Protein AF-A0A563VRW9-F1 (afdb_monomer_lite)

Radius of gyration: 14.47 Å; chains: 1; bounding box: 33×20×43 Å

Secondary struct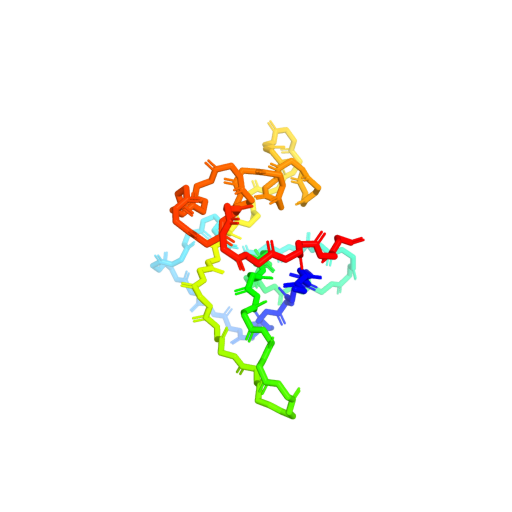ure (DSSP, 8-state):
-EEEEEEE--S--GGGGGGEEEETTEEEEEEEEEEEEETTEEEEEEEEE---TTS--HHHHHHHHHHTS-HHHHHHS----

Organism: NCBI:txid945734

Sequence (81 aa):
MLDLTTLEKVGNFPHLNDLVRVYNHKKGLHIVVMYLVIGNWRFPWSFRVYRGKGTASPSQLAQKLINNLPSILTQSFQIYI

pLDDT: mean 89.84, std 6.54, range [63.28, 97.06]

Structure (mmCIF, N/CA/C/O backbone):
data_AF-A0A563VRW9-F1
#
_entry.id   AF-A0A563VRW9-F1
#
loop_
_atom_site.group_PDB
_atom_site.id
_atom_site.type_symbol
_atom_site.label_atom_id
_atom_site.label_alt_id
_atom_site.label_comp_id
_atom_site.label_asym_id
_atom_site.label_entity_id
_atom_site.label_seq_id
_atom_site.pdbx_PDB_ins_code
_atom_site.Cartn_x
_atom_site.Cartn_y
_atom_site.Cartn_z
_atom_site.occupancy
_atom_site.B_iso_or_equiv
_atom_site.auth_seq_id
_atom_site.auth_comp_id
_atom_site.auth_asym_id
_atom_site.auth_atom_id
_atom_site.pdbx_PDB_model_num
ATOM 1 N N . MET A 1 1 ? -7.394 -4.476 8.885 1.00 87.31 1 MET A N 1
ATOM 2 C CA . MET A 1 1 ? -6.647 -5.398 7.996 1.00 87.31 1 MET A CA 1
ATOM 3 C C . MET A 1 1 ? -5.859 -4.578 6.989 1.00 87.31 1 MET A C 1
ATOM 5 O O . MET A 1 1 ? -6.403 -3.617 6.451 1.00 87.31 1 MET A O 1
ATOM 9 N N . LEU A 1 2 ? -4.603 -4.943 6.745 1.00 92.75 2 LEU A N 1
ATOM 10 C CA . LEU A 1 2 ? -3.739 -4.322 5.742 1.00 92.75 2 LEU A CA 1
ATOM 11 C C . LEU A 1 2 ? -3.284 -5.389 4.753 1.00 92.75 2 LEU A C 1
ATOM 13 O O . LEU A 1 2 ? -2.943 -6.491 5.172 1.00 92.75 2 LEU A O 1
ATOM 17 N N . ASP A 1 3 ? -3.276 -5.057 3.468 1.00 93.69 3 ASP A N 1
ATOM 18 C CA . ASP A 1 3 ? -2.812 -5.969 2.423 1.00 93.69 3 ASP A CA 1
ATOM 19 C C . ASP A 1 3 ? -1.975 -5.236 1.370 1.00 93.69 3 ASP A C 1
ATOM 21 O O . ASP A 1 3 ? -2.204 -4.053 1.096 1.00 93.69 3 ASP A O 1
ATOM 25 N N . LEU A 1 4 ? -1.003 -5.940 0.784 1.00 94.81 4 LEU A N 1
ATOM 26 C CA . LEU A 1 4 ? -0.260 -5.481 -0.385 1.00 94.81 4 LEU A CA 1
ATOM 27 C C . LEU A 1 4 ? -0.843 -6.147 -1.629 1.00 94.81 4 LEU A C 1
ATOM 29 O O . LEU A 1 4 ? -0.520 -7.286 -1.965 1.00 94.81 4 LEU A O 1
ATOM 33 N N . THR A 1 5 ? -1.641 -5.391 -2.366 1.00 93.75 5 THR A N 1
ATOM 34 C CA . THR A 1 5 ? -2.302 -5.870 -3.574 1.00 93.75 5 THR A CA 1
ATOM 35 C C . THR A 1 5 ? -1.589 -5.337 -4.814 1.00 93.75 5 THR A C 1
ATOM 37 O O . THR A 1 5 ? -1.156 -4.184 -4.869 1.00 93.75 5 THR A O 1
ATOM 40 N N . THR A 1 6 ? -1.478 -6.169 -5.848 1.00 95.06 6 THR A N 1
ATOM 41 C CA . THR A 1 6 ? -0.996 -5.740 -7.166 1.00 95.06 6 THR A CA 1
ATOM 42 C C . THR A 1 6 ? -2.169 -5.654 -8.124 1.00 95.06 6 THR A C 1
ATOM 44 O O . THR A 1 6 ? -2.784 -6.669 -8.438 1.00 95.06 6 THR A O 1
ATOM 47 N N . LEU A 1 7 ? -2.454 -4.454 -8.623 1.00 93.94 7 LEU A N 1
ATOM 48 C CA . LEU A 1 7 ? -3.343 -4.279 -9.763 1.00 93.94 7 LEU A CA 1
ATOM 49 C C . LEU A 1 7 ? -2.514 -4.516 -11.019 1.00 93.94 7 LEU A C 1
ATOM 51 O O . LEU A 1 7 ? -1.771 -3.632 -11.455 1.00 93.94 7 LEU A O 1
ATOM 55 N N . GLU A 1 8 ? -2.589 -5.733 -11.549 1.00 92.75 8 GLU A N 1
ATOM 56 C CA . GLU A 1 8 ? -1.844 -6.118 -12.742 1.00 92.75 8 GLU A CA 1
ATOM 57 C C . GLU A 1 8 ? -2.234 -5.244 -13.933 1.00 92.75 8 GLU A C 1
ATOM 59 O O . GLU A 1 8 ? -3.393 -4.856 -14.119 1.00 92.75 8 GLU A O 1
ATOM 64 N N . LYS A 1 9 ? -1.226 -4.884 -14.724 1.00 90.25 9 LYS A N 1
ATOM 65 C CA . LYS A 1 9 ? -1.392 -4.003 -15.875 1.00 90.25 9 LYS A CA 1
ATOM 66 C C . LYS A 1 9 ? -0.683 -4.601 -17.079 1.00 90.25 9 LYS A C 1
ATOM 68 O O . LYS A 1 9 ? 0.534 -4.782 -17.070 1.00 90.25 9 LYS A O 1
ATOM 73 N N . VAL A 1 10 ? -1.462 -4.850 -18.129 1.00 86.50 10 VAL A N 1
ATOM 74 C CA . VAL A 1 10 ? -0.995 -5.313 -19.439 1.00 86.50 10 VAL A CA 1
ATOM 75 C C . VAL A 1 10 ? -1.216 -4.179 -20.439 1.00 86.50 10 VAL A C 1
ATOM 77 O O . VAL A 1 10 ? -2.314 -3.636 -20.512 1.00 86.50 10 VAL A O 1
ATOM 80 N N . GLY A 1 11 ? -0.165 -3.778 -21.156 1.00 84.19 11 GLY A N 1
ATOM 81 C CA . GLY A 1 11 ? -0.188 -2.642 -22.087 1.00 84.19 11 GLY A CA 1
ATOM 82 C C . GLY A 1 11 ? 0.651 -1.440 -21.640 1.00 84.19 11 GLY A C 1
ATOM 83 O O . GLY A 1 11 ? 1.484 -1.544 -20.732 1.00 84.19 11 GLY A O 1
ATOM 84 N N . ASN A 1 12 ? 0.450 -0.307 -22.320 1.00 82.88 12 ASN A N 1
ATOM 85 C CA . ASN A 1 12 ? 1.153 0.951 -22.067 1.00 82.88 12 ASN A CA 1
ATOM 86 C C . ASN A 1 12 ? 0.250 1.923 -21.291 1.00 82.88 12 ASN A C 1
ATOM 88 O O . ASN A 1 12 ? -0.857 2.224 -21.730 1.00 82.88 12 ASN A O 1
ATOM 92 N N . PHE A 1 13 ? 0.730 2.416 -20.149 1.00 87.19 13 PHE A N 1
ATOM 93 C CA . PHE A 1 13 ? -0.007 3.331 -19.273 1.00 87.19 13 PHE A CA 1
ATOM 94 C C . PHE A 1 13 ? 0.787 4.630 -19.081 1.00 87.19 13 PHE A C 1
ATOM 96 O O . PHE A 1 13 ? 1.331 4.850 -17.998 1.00 87.19 13 PHE A O 1
ATOM 103 N N . PRO A 1 14 ? 0.858 5.501 -20.105 1.00 82.88 14 PRO A N 1
ATOM 104 C CA . PRO A 1 14 ? 1.710 6.690 -20.073 1.00 82.88 14 PRO A CA 1
ATOM 105 C C . PRO A 1 14 ? 1.340 7.636 -18.925 1.00 82.88 14 PRO A C 1
ATOM 107 O O . PRO A 1 14 ? 2.213 8.135 -18.234 1.00 82.88 14 PRO A O 1
ATOM 110 N N . HIS A 1 15 ? 0.052 7.800 -18.615 1.00 87.81 15 HIS A N 1
ATOM 111 C CA . HIS A 1 15 ? -0.389 8.656 -17.503 1.00 87.81 15 HIS A CA 1
ATOM 112 C C . HIS A 1 15 ? -0.091 8.093 -16.109 1.00 87.81 15 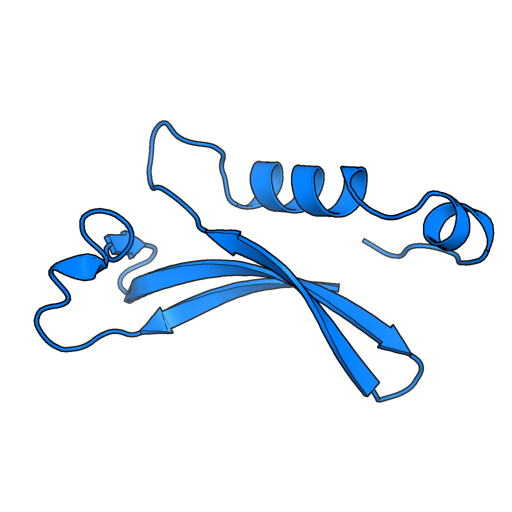HIS A C 1
ATOM 114 O O . HIS A 1 15 ? -0.203 8.813 -15.120 1.00 87.81 15 HIS A O 1
ATOM 120 N N . LEU A 1 16 ? 0.272 6.812 -16.012 1.00 84.94 16 LEU A N 1
ATOM 121 C CA . LEU A 1 16 ? 0.712 6.215 -14.757 1.00 84.94 16 LEU A CA 1
ATOM 122 C C . LEU A 1 16 ? 2.231 6.297 -14.586 1.00 84.94 16 LEU A C 1
ATOM 124 O O . LEU A 1 16 ? 2.687 5.944 -13.502 1.00 84.94 16 LEU A O 1
ATOM 128 N N . ASN A 1 17 ? 2.976 6.801 -15.585 1.00 73.50 17 ASN A N 1
ATOM 129 C CA . ASN A 1 17 ? 4.427 7.028 -15.569 1.00 73.50 17 ASN A CA 1
ATOM 130 C C . ASN A 1 17 ? 5.166 5.923 -14.787 1.00 73.50 17 ASN A C 1
ATOM 132 O O . ASN A 1 17 ? 5.113 4.745 -15.143 1.00 73.50 17 ASN A O 1
ATOM 136 N N . ASP A 1 18 ? 5.765 6.306 -13.657 1.00 81.38 18 ASP A N 1
ATOM 137 C CA . ASP A 1 18 ? 6.582 5.457 -12.799 1.00 81.38 18 ASP A CA 1
ATOM 138 C C . ASP A 1 18 ? 5.763 4.571 -11.859 1.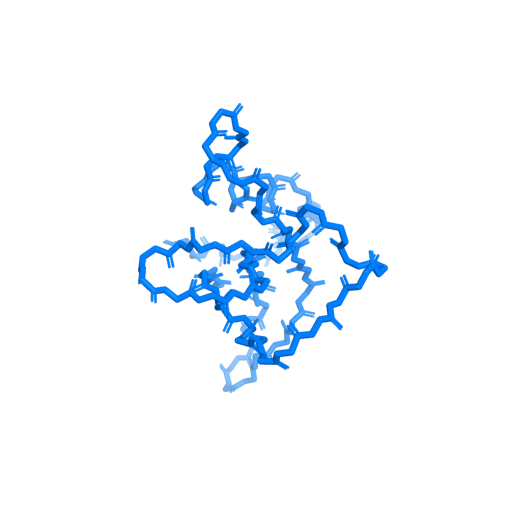00 81.38 18 ASP A C 1
ATOM 140 O O . ASP A 1 18 ? 6.321 3.762 -11.131 1.00 81.38 18 ASP A O 1
ATOM 144 N N . LEU A 1 19 ? 4.447 4.731 -11.758 1.00 89.44 19 LEU A N 1
ATOM 145 C CA . LEU A 1 19 ? 3.638 3.991 -10.790 1.00 89.44 19 LEU A CA 1
ATOM 146 C C . LEU A 1 19 ? 3.443 2.526 -11.197 1.00 89.44 19 LEU A C 1
ATOM 148 O O . LEU A 1 19 ? 3.359 1.672 -10.314 1.00 89.44 19 LEU A O 1
ATOM 152 N N . VAL A 1 20 ? 3.421 2.224 -12.500 1.00 91.44 20 VAL A N 1
ATOM 153 C CA . VAL A 1 20 ? 3.408 0.841 -12.997 1.00 91.44 20 VAL A CA 1
ATOM 154 C C . VAL A 1 20 ? 4.832 0.308 -13.014 1.00 91.44 20 VAL A C 1
ATOM 156 O O . VAL A 1 20 ? 5.706 0.844 -13.688 1.00 91.44 20 VAL A O 1
ATOM 159 N N . ARG A 1 21 ? 5.072 -0.771 -12.276 1.00 89.94 21 ARG A N 1
ATOM 160 C CA . ARG A 1 21 ? 6.417 -1.311 -12.075 1.00 89.94 21 ARG A CA 1
ATOM 161 C C . ARG A 1 21 ? 6.362 -2.815 -11.842 1.00 89.94 21 ARG A C 1
ATOM 163 O O . ARG A 1 21 ? 5.281 -3.388 -11.773 1.00 89.94 21 ARG A O 1
ATOM 170 N N . VAL A 1 22 ? 7.527 -3.456 -11.799 1.00 90.38 22 VAL A N 1
ATOM 171 C CA . VAL A 1 22 ? 7.641 -4.880 -11.470 1.00 90.38 22 VAL A CA 1
ATOM 172 C C . VAL A 1 22 ? 8.035 -5.022 -10.005 1.00 90.38 22 VAL A C 1
ATOM 174 O O . VAL A 1 22 ? 9.063 -4.492 -9.579 1.00 90.38 22 VAL A O 1
ATOM 177 N N . TYR A 1 23 ? 7.234 -5.754 -9.240 1.00 89.56 23 TYR A N 1
ATOM 178 C CA . TYR A 1 23 ? 7.520 -6.129 -7.858 1.00 89.56 23 TYR A CA 1
ATOM 179 C C . TYR A 1 23 ? 7.092 -7.580 -7.640 1.00 89.56 23 TYR A C 1
ATOM 181 O O . TYR A 1 23 ? 6.007 -7.975 -8.062 1.00 89.56 23 TYR A O 1
ATOM 189 N N . ASN A 1 24 ? 7.962 -8.386 -7.024 1.00 87.75 24 ASN A N 1
ATOM 190 C CA . ASN A 1 24 ? 7.758 -9.827 -6.828 1.00 87.75 24 ASN A CA 1
ATOM 191 C C . ASN A 1 24 ? 7.270 -10.549 -8.102 1.00 87.75 24 ASN A C 1
ATOM 193 O O . ASN A 1 24 ? 6.295 -11.292 -8.068 1.00 87.75 24 ASN A O 1
ATOM 197 N N . HIS A 1 25 ? 7.943 -10.303 -9.232 1.00 90.31 25 HIS A N 1
ATOM 198 C CA . HIS A 1 25 ? 7.636 -10.873 -10.557 1.00 90.31 25 HIS A CA 1
ATOM 199 C C . HIS A 1 25 ? 6.291 -10.456 -11.177 1.00 90.31 25 HIS A C 1
ATOM 201 O O . HIS A 1 25 ? 5.958 -10.921 -12.264 1.00 90.31 25 HIS A O 1
ATOM 207 N N . LYS A 1 26 ? 5.538 -9.543 -10.552 1.00 91.94 26 LYS A N 1
ATOM 208 C CA . LYS A 1 26 ? 4.280 -9.021 -11.100 1.00 91.94 26 LYS A CA 1
ATOM 209 C C . LYS A 1 26 ? 4.447 -7.596 -11.600 1.00 91.94 26 LYS A C 1
ATOM 211 O O . LYS A 1 26 ? 4.970 -6.753 -10.876 1.00 91.94 26 LYS A O 1
ATOM 216 N N . LYS A 1 27 ? 3.990 -7.322 -12.827 1.00 91.12 27 LYS A N 1
ATOM 217 C CA . LYS A 1 27 ? 3.958 -5.974 -13.412 1.00 91.12 27 LYS A CA 1
ATOM 218 C C . LYS A 1 27 ? 2.608 -5.319 -13.131 1.00 91.12 27 LYS A C 1
ATOM 220 O O . LYS A 1 27 ? 1.572 -5.796 -13.597 1.00 91.12 27 LYS A O 1
ATOM 225 N N . GLY A 1 28 ? 2.606 -4.208 -12.409 1.00 93.94 28 GLY A N 1
ATOM 226 C CA . GLY A 1 28 ? 1.365 -3.519 -12.095 1.00 93.94 28 GLY A CA 1
ATOM 227 C C . GLY A 1 28 ? 1.529 -2.320 -11.180 1.00 93.94 28 GLY A C 1
ATOM 228 O O . GLY A 1 28 ? 2.634 -1.849 -10.908 1.00 93.94 28 GLY A O 1
ATOM 229 N N . LEU A 1 29 ? 0.386 -1.823 -10.718 1.00 94.75 29 LEU A N 1
ATOM 230 C CA . LEU A 1 29 ? 0.321 -0.854 -9.637 1.00 94.75 29 LEU A CA 1
ATOM 231 C C . LEU A 1 29 ? 0.282 -1.622 -8.317 1.00 94.75 29 LEU A C 1
ATOM 233 O O . LEU A 1 29 ? -0.696 -2.307 -8.022 1.00 94.75 29 LEU A O 1
ATOM 237 N N . HIS A 1 30 ? 1.338 -1.505 -7.525 1.00 95.31 30 HIS A N 1
ATOM 238 C CA . HIS A 1 30 ? 1.396 -2.134 -6.210 1.00 95.31 30 HIS A CA 1
ATOM 239 C C . HIS A 1 30 ? 0.881 -1.145 -5.170 1.00 95.31 30 HIS A C 1
ATOM 241 O O . HIS A 1 30 ? 1.405 -0.034 -5.051 1.00 95.31 30 HIS A O 1
ATOM 247 N N . ILE A 1 31 ? -0.153 -1.530 -4.433 1.00 96.25 31 ILE A N 1
ATOM 248 C CA . ILE A 1 31 ? -0.808 -0.681 -3.443 1.00 96.25 31 ILE A CA 1
ATOM 249 C C . ILE A 1 31 ? -0.887 -1.401 -2.107 1.00 96.25 31 ILE A C 1
ATOM 251 O O . ILE A 1 31 ? -1.233 -2.575 -2.038 1.00 96.25 31 ILE A O 1
ATOM 255 N N . VAL A 1 32 ? -0.587 -0.674 -1.038 1.00 96.81 32 VAL A N 1
ATOM 256 C CA . VAL A 1 32 ? -0.949 -1.099 0.311 1.00 96.81 32 VAL A CA 1
ATOM 257 C C . VAL A 1 32 ? -2.340 -0.555 0.585 1.00 96.81 32 VAL A C 1
ATOM 259 O O . VAL A 1 32 ? -2.534 0.661 0.511 1.00 96.81 32 VAL A O 1
ATOM 262 N N . VAL A 1 33 ? -3.293 -1.434 0.869 1.00 96.25 33 VAL A N 1
ATOM 263 C CA . VAL A 1 33 ? -4.693 -1.084 1.126 1.00 96.25 33 VAL A CA 1
ATOM 264 C C . VAL A 1 33 ? -5.018 -1.359 2.584 1.00 96.25 33 VAL A C 1
ATOM 266 O O . VAL A 1 33 ? -4.685 -2.415 3.120 1.00 96.25 33 VAL A O 1
ATOM 269 N N . MET A 1 34 ? -5.680 -0.400 3.223 1.00 94.31 34 MET A N 1
ATOM 270 C CA . MET A 1 34 ? -6.238 -0.549 4.556 1.00 94.31 34 MET A CA 1
ATOM 271 C C . MET A 1 34 ? -7.740 -0.780 4.450 1.00 94.31 34 MET A C 1
ATOM 273 O O . MET A 1 34 ? -8.471 0.048 3.903 1.00 94.31 34 MET A O 1
ATOM 277 N N . TYR A 1 35 ? -8.190 -1.897 5.011 1.00 92.31 35 TYR A N 1
ATOM 278 C CA . TYR A 1 35 ? -9.599 -2.244 5.109 1.00 92.31 35 TYR A CA 1
ATOM 279 C C . TYR A 1 35 ? -10.089 -2.096 6.548 1.00 92.31 35 TYR A C 1
ATOM 281 O O . TYR A 1 35 ? -9.480 -2.650 7.477 1.00 92.31 35 TYR A O 1
ATOM 289 N N . LEU A 1 36 ? -11.224 -1.412 6.711 1.00 89.88 36 LEU A N 1
ATOM 290 C CA . LEU A 1 36 ? -12.042 -1.520 7.916 1.00 89.88 36 LEU A CA 1
ATOM 291 C C . LEU A 1 36 ? -12.877 -2.793 7.812 1.00 89.88 36 LEU A C 1
ATOM 293 O O . LEU A 1 36 ? -13.575 -3.002 6.818 1.00 89.88 36 LEU A O 1
ATOM 297 N N . VAL A 1 37 ? -12.779 -3.649 8.825 1.00 89.50 37 VAL A N 1
ATOM 298 C CA . VAL A 1 37 ? -13.512 -4.916 8.879 1.00 89.50 37 VAL A CA 1
ATOM 299 C C . VAL A 1 37 ? -14.564 -4.809 9.972 1.00 89.50 37 VAL A C 1
ATOM 301 O O . VAL A 1 37 ? -14.215 -4.598 11.130 1.00 89.50 37 VAL A O 1
ATOM 304 N N . ILE A 1 38 ? -15.839 -4.913 9.597 1.00 86.75 38 ILE A N 1
ATOM 305 C CA . ILE A 1 38 ? -16.982 -4.802 10.512 1.00 86.75 38 ILE A CA 1
ATOM 306 C C . ILE A 1 38 ? -17.861 -6.035 10.302 1.00 86.75 38 ILE A C 1
ATOM 308 O O . ILE A 1 38 ? -18.554 -6.157 9.289 1.00 86.75 38 ILE A O 1
ATOM 312 N N . GLY A 1 39 ? -17.790 -6.984 11.239 1.00 88.12 39 GLY A N 1
ATOM 313 C CA . GLY A 1 39 ? -18.363 -8.317 11.047 1.00 88.12 39 GLY A CA 1
ATOM 314 C C . GLY A 1 39 ? -17.781 -8.978 9.793 1.00 88.12 39 GLY A C 1
ATOM 315 O O . GLY A 1 39 ? -16.566 -9.110 9.662 1.00 88.12 39 GLY A O 1
ATOM 316 N N . ASN A 1 40 ? -18.650 -9.334 8.844 1.00 91.19 40 ASN A N 1
ATOM 317 C CA . ASN A 1 40 ? -18.257 -9.981 7.586 1.00 91.19 40 ASN A CA 1
ATOM 318 C C . ASN A 1 40 ? -17.940 -8.985 6.454 1.00 91.19 40 ASN A C 1
ATOM 320 O O . ASN A 1 40 ? -17.555 -9.399 5.360 1.00 91.19 40 ASN A O 1
ATOM 324 N N . TRP A 1 41 ? -18.103 -7.680 6.690 1.00 90.94 41 TRP A N 1
ATOM 325 C CA . TRP A 1 41 ? -17.888 -6.647 5.679 1.00 90.94 41 TRP A CA 1
ATOM 326 C C . TRP A 1 41 ? -16.456 -6.120 5.712 1.00 90.94 41 TRP A C 1
ATOM 328 O O . TRP A 1 41 ? -15.894 -5.886 6.782 1.00 90.94 41 TRP A O 1
ATOM 338 N N . ARG A 1 42 ? -15.879 -5.887 4.527 1.00 90.81 42 ARG A N 1
ATOM 339 C CA . ARG A 1 42 ? -14.563 -5.260 4.350 1.00 90.81 42 ARG A CA 1
ATOM 340 C C . ARG A 1 42 ? -14.709 -4.002 3.503 1.00 90.81 42 ARG A C 1
ATOM 342 O O . ARG A 1 42 ? -14.974 -4.092 2.307 1.00 90.81 42 ARG A O 1
ATOM 349 N N . PHE A 1 43 ? -14.501 -2.840 4.111 1.00 90.69 43 PHE A N 1
ATOM 350 C CA . PHE A 1 43 ? -14.582 -1.549 3.432 1.00 90.69 43 PHE A CA 1
ATOM 351 C C . PHE A 1 43 ? -13.174 -1.028 3.116 1.00 90.69 43 PHE A C 1
ATOM 353 O O . PHE A 1 43 ? -12.365 -0.916 4.043 1.00 90.69 43 PHE A O 1
ATOM 360 N N . PRO A 1 44 ? -12.847 -0.708 1.848 1.00 91.50 44 PRO A N 1
ATOM 361 C CA . PRO A 1 44 ? -11.562 -0.112 1.497 1.00 91.50 44 PRO A CA 1
ATOM 362 C C . PRO A 1 44 ? -11.524 1.326 2.017 1.00 91.50 44 PRO A C 1
ATOM 364 O O . PRO A 1 44 ? -12.160 2.217 1.461 1.00 91.50 44 PRO A O 1
ATOM 367 N N . TRP A 1 45 ? -10.797 1.551 3.105 1.00 92.25 45 TRP A N 1
ATOM 368 C CA . TRP A 1 45 ? -10.758 2.853 3.765 1.00 92.25 45 TRP A CA 1
ATOM 369 C C . TRP A 1 45 ? -9.791 3.805 3.080 1.00 92.25 45 TRP A C 1
ATOM 371 O O . TRP A 1 45 ? -10.121 4.948 2.776 1.00 92.25 45 TRP A O 1
ATOM 381 N N . SER A 1 46 ? -8.571 3.335 2.833 1.00 94.62 46 SER A N 1
ATOM 382 C CA . SER A 1 46 ? -7.554 4.119 2.146 1.00 94.62 46 SER A CA 1
ATOM 383 C C . SER A 1 46 ? -6.439 3.231 1.615 1.00 94.62 46 SER A C 1
ATOM 385 O O . SER A 1 46 ? -6.329 2.052 1.952 1.00 94.62 46 SER A O 1
ATOM 387 N N . PHE A 1 47 ? -5.604 3.801 0.750 1.00 96.12 47 PHE A N 1
ATOM 388 C CA . PHE A 1 47 ? -4.465 3.101 0.177 1.00 96.12 47 PHE A CA 1
ATOM 389 C C . PHE A 1 47 ? -3.264 4.029 -0.018 1.00 96.12 47 PHE A C 1
ATOM 391 O O . PHE A 1 47 ? -3.373 5.263 -0.029 1.00 96.12 47 PHE A O 1
ATOM 398 N N . ARG A 1 48 ? -2.089 3.425 -0.190 1.00 96.25 48 ARG A N 1
ATOM 399 C CA . ARG A 1 48 ? -0.861 4.101 -0.618 1.00 96.25 48 ARG A CA 1
ATOM 400 C C . ARG A 1 48 ? -0.206 3.301 -1.733 1.00 96.25 48 ARG A C 1
ATOM 402 O O . ARG A 1 48 ? -0.100 2.083 -1.652 1.00 96.25 48 ARG A O 1
ATOM 409 N N . VAL A 1 49 ? 0.267 4.003 -2.758 1.00 95.94 49 VAL A N 1
ATOM 410 C CA . VAL A 1 49 ? 0.981 3.388 -3.879 1.00 95.94 49 VAL A CA 1
ATOM 411 C C . VAL A 1 49 ? 2.437 3.152 -3.496 1.00 95.94 49 VAL A C 1
ATOM 413 O O . VAL A 1 49 ? 3.121 4.070 -3.038 1.00 95.94 49 VAL A O 1
ATOM 416 N N . TYR A 1 50 ? 2.918 1.934 -3.719 1.00 95.19 50 TYR A N 1
ATOM 417 C CA . TYR A 1 50 ? 4.326 1.601 -3.596 1.00 95.19 50 TYR A CA 1
ATOM 418 C C . TYR A 1 50 ? 5.110 2.143 -4.792 1.00 95.19 50 TYR A C 1
ATOM 420 O O . TYR A 1 50 ? 4.794 1.872 -5.950 1.00 95.19 50 TYR A O 1
ATOM 428 N N . ARG A 1 51 ? 6.158 2.917 -4.495 1.00 94.06 51 ARG A N 1
ATOM 429 C CA . ARG A 1 51 ? 6.955 3.647 -5.487 1.00 94.06 51 ARG A CA 1
ATOM 430 C C . ARG A 1 51 ? 8.351 3.055 -5.691 1.00 94.06 51 ARG A C 1
ATOM 432 O O . ARG A 1 51 ? 9.256 3.753 -6.141 1.00 94.06 51 ARG A O 1
ATOM 439 N N . GLY A 1 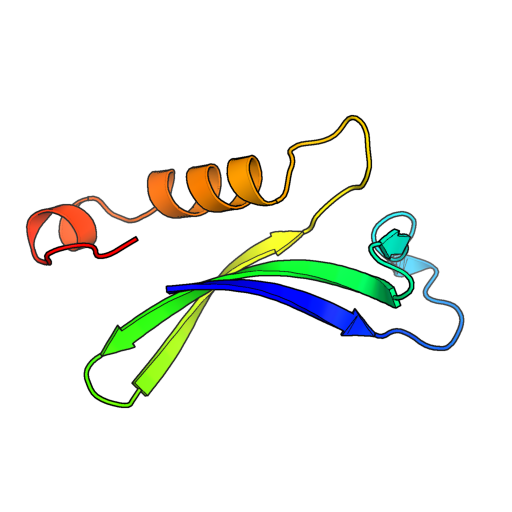52 ? 8.513 1.754 -5.449 1.00 91.75 52 GLY A N 1
ATOM 440 C CA . GLY A 1 52 ? 9.736 1.011 -5.767 1.00 91.75 52 GLY A CA 1
ATOM 441 C C . GLY A 1 52 ? 10.852 1.139 -4.732 1.00 91.75 52 GLY A C 1
ATOM 442 O O . GLY A 1 52 ? 10.689 1.729 -3.662 1.00 91.75 52 GLY A O 1
ATOM 443 N N . LYS A 1 53 ? 11.999 0.530 -5.049 1.00 89.12 53 LYS A N 1
ATOM 444 C CA . LYS A 1 53 ? 13.192 0.528 -4.189 1.00 89.12 53 LYS A CA 1
ATOM 445 C C . LYS A 1 53 ? 13.691 1.961 -3.958 1.00 89.12 53 LYS A C 1
ATOM 447 O O . LYS A 1 53 ? 13.571 2.802 -4.839 1.00 89.12 53 LYS A O 1
ATOM 452 N N . GLY A 1 54 ? 14.218 2.234 -2.765 1.00 91.62 54 GLY A N 1
ATOM 453 C CA . GLY A 1 54 ? 14.646 3.582 -2.357 1.00 91.62 54 GLY A CA 1
ATOM 454 C C . GLY A 1 54 ? 13.506 4.508 -1.910 1.00 91.62 54 GLY A C 1
ATOM 455 O O . GLY A 1 54 ? 13.767 5.588 -1.393 1.00 91.62 54 GLY A O 1
ATOM 456 N N . THR A 1 55 ? 12.246 4.083 -2.049 1.00 93.69 55 THR A N 1
ATOM 457 C CA . THR A 1 55 ? 11.085 4.765 -1.457 1.00 93.69 55 THR A CA 1
ATOM 458 C C . THR A 1 55 ? 10.556 3.985 -0.253 1.00 93.69 55 THR A C 1
ATOM 460 O O . THR A 1 55 ? 11.079 2.922 0.082 1.00 93.69 55 THR A O 1
ATOM 463 N N . ALA A 1 56 ? 9.521 4.507 0.414 1.00 95.81 56 ALA A N 1
ATOM 464 C CA . ALA A 1 56 ? 8.920 3.840 1.566 1.00 95.81 56 ALA A CA 1
ATOM 465 C C . ALA A 1 56 ? 8.520 2.389 1.234 1.00 95.81 56 ALA A C 1
ATOM 467 O O . ALA A 1 56 ? 7.801 2.138 0.262 1.00 95.81 56 ALA A O 1
ATOM 468 N N . SER A 1 57 ? 8.980 1.444 2.055 1.00 95.31 57 SER A N 1
ATOM 469 C CA . SER A 1 57 ? 8.645 0.026 1.924 1.00 95.31 57 SER A CA 1
ATOM 470 C C . SER A 1 57 ? 7.143 -0.214 2.136 1.00 95.31 57 SER A C 1
ATOM 472 O O . SER A 1 57 ? 6.477 0.616 2.763 1.00 95.31 57 SER A O 1
ATOM 474 N N . PRO A 1 58 ? 6.582 -1.347 1.674 1.00 94.62 58 PRO A N 1
ATOM 475 C CA . PRO A 1 58 ? 5.184 -1.682 1.942 1.00 94.62 58 PRO A CA 1
ATOM 476 C C . PRO A 1 58 ? 4.813 -1.597 3.429 1.00 94.62 58 PRO A C 1
ATOM 478 O O . PRO A 1 58 ? 3.794 -1.003 3.766 1.00 94.62 58 PRO A O 1
ATOM 481 N N . SER A 1 59 ? 5.677 -2.067 4.334 1.00 94.50 59 SER A N 1
ATOM 482 C CA . SER A 1 59 ? 5.450 -1.966 5.782 1.00 94.50 59 SER A CA 1
ATOM 483 C C . SER A 1 59 ? 5.466 -0.518 6.286 1.00 94.50 59 SER A C 1
ATOM 485 O O . SER A 1 59 ? 4.633 -0.139 7.104 1.00 94.50 59 SER A O 1
ATOM 487 N N . GLN A 1 60 ? 6.356 0.332 5.762 1.00 96.81 60 GLN A N 1
ATOM 488 C CA . GLN A 1 60 ? 6.365 1.763 6.094 1.00 96.81 60 GLN A CA 1
ATOM 489 C C . GLN A 1 60 ? 5.119 2.482 5.555 1.00 96.81 60 GLN A C 1
ATOM 491 O O . GLN A 1 60 ? 4.593 3.388 6.199 1.00 96.81 60 GLN A O 1
ATOM 496 N N . LEU A 1 61 ? 4.625 2.094 4.377 1.00 97.06 61 LEU A N 1
ATOM 497 C CA . LEU A 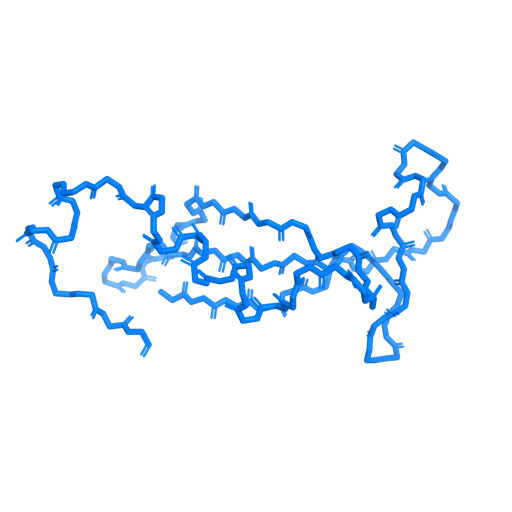1 61 ? 3.369 2.608 3.828 1.00 97.06 61 LEU A CA 1
ATOM 498 C C . LEU A 1 61 ? 2.165 2.152 4.660 1.00 97.06 61 LEU A C 1
ATOM 500 O O . LEU A 1 61 ? 1.285 2.967 4.929 1.00 97.06 61 LEU A O 1
ATOM 504 N N . ALA A 1 62 ? 2.158 0.897 5.112 1.00 94.88 62 ALA A N 1
ATOM 505 C CA . ALA A 1 62 ? 1.154 0.353 6.018 1.00 94.88 62 ALA A CA 1
ATOM 506 C C . ALA A 1 62 ? 1.125 1.119 7.350 1.00 94.88 62 ALA A C 1
ATOM 508 O O . ALA A 1 62 ? 0.072 1.591 7.769 1.00 94.88 62 ALA A O 1
ATOM 509 N N . GLN A 1 63 ? 2.289 1.357 7.958 1.00 94.69 63 GLN A N 1
ATOM 510 C CA . GLN A 1 63 ? 2.400 2.172 9.170 1.00 94.69 63 GLN A CA 1
ATOM 511 C C . GLN A 1 63 ? 1.880 3.598 8.947 1.00 94.69 63 GLN A C 1
ATOM 513 O O . GLN A 1 63 ? 1.126 4.121 9.764 1.00 94.69 63 GLN A O 1
ATOM 518 N N . LYS A 1 64 ? 2.219 4.224 7.811 1.00 95.69 64 LYS A N 1
ATOM 519 C CA . LYS A 1 64 ? 1.670 5.540 7.454 1.00 95.69 64 LYS A CA 1
ATOM 520 C C . LYS A 1 64 ? 0.147 5.513 7.346 1.00 95.69 64 LYS A C 1
ATOM 522 O O . LYS A 1 64 ? -0.475 6.500 7.717 1.00 95.69 64 LYS A O 1
ATOM 527 N N . LEU A 1 65 ? -0.460 4.443 6.836 1.00 94.38 65 LEU A N 1
ATOM 528 C CA . LEU A 1 65 ? -1.920 4.318 6.773 1.00 94.38 65 LEU A CA 1
ATOM 529 C C . LEU A 1 65 ? -2.541 4.257 8.171 1.00 94.38 65 LEU A C 1
ATOM 531 O O . LEU A 1 65 ? -3.477 5.008 8.433 1.00 94.38 65 LEU A O 1
ATOM 535 N N . ILE A 1 66 ? -1.968 3.452 9.070 1.00 91.31 66 ILE A N 1
ATOM 536 C CA . ILE A 1 66 ? -2.418 3.343 10.467 1.00 91.31 66 ILE A CA 1
ATOM 537 C C . ILE A 1 66 ? -2.308 4.697 11.174 1.00 91.31 66 ILE A C 1
ATOM 539 O O . ILE A 1 66 ? -3.263 5.144 11.796 1.00 91.31 66 ILE A O 1
ATOM 543 N N . ASN A 1 67 ? -1.181 5.397 11.016 1.00 91.69 67 ASN A N 1
ATOM 544 C CA . ASN A 1 67 ? -0.957 6.697 11.656 1.00 91.69 67 ASN A CA 1
ATOM 545 C C . ASN A 1 67 ? -1.891 7.807 11.139 1.00 91.69 67 ASN A C 1
ATOM 547 O O . ASN A 1 67 ? -1.996 8.850 11.772 1.00 91.69 67 ASN A O 1
ATOM 551 N N . ASN A 1 68 ? -2.540 7.610 9.986 1.00 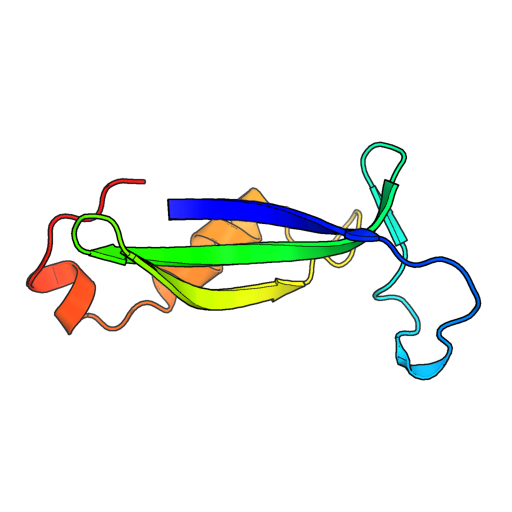91.62 68 ASN A N 1
ATOM 552 C CA . ASN A 1 68 ? -3.541 8.534 9.444 1.00 91.62 68 ASN A CA 1
ATOM 553 C C . ASN A 1 68 ? -4.983 8.121 9.803 1.00 91.62 68 ASN A C 1
ATOM 555 O O . ASN A 1 68 ? -5.928 8.706 9.270 1.00 91.62 68 ASN A O 1
ATOM 559 N N . LEU A 1 69 ? -5.182 7.112 10.660 1.00 89.88 69 LEU A N 1
ATOM 560 C CA . LEU A 1 69 ? -6.513 6.787 11.165 1.00 89.88 69 LEU A CA 1
ATOM 561 C C . LEU A 1 69 ? -7.013 7.900 12.098 1.00 89.88 69 LEU A C 1
ATOM 563 O O . LEU A 1 69 ? -6.267 8.344 12.973 1.00 89.88 69 LEU A O 1
ATOM 567 N N . PRO A 1 70 ? -8.279 8.331 11.958 1.00 90.00 70 PRO A N 1
ATOM 568 C CA . PRO A 1 70 ? -8.909 9.224 12.919 1.00 90.00 70 PRO A CA 1
ATOM 569 C C . PRO A 1 70 ? -8.807 8.673 14.344 1.00 90.00 70 PRO A C 1
ATOM 571 O O . PRO A 1 70 ? -9.108 7.501 14.579 1.00 90.00 70 PRO A O 1
ATOM 574 N N . SER A 1 71 ? -8.448 9.533 15.299 1.00 88.25 71 SER A N 1
ATOM 575 C CA . SER A 1 71 ? -8.285 9.150 16.708 1.00 88.25 71 SER A CA 1
ATOM 576 C C . SER A 1 71 ? -9.551 8.545 17.309 1.00 88.25 71 SER A C 1
ATOM 578 O O . SER A 1 71 ? -9.471 7.646 18.136 1.00 88.25 71 SER A O 1
ATOM 580 N N . ILE A 1 72 ? -10.730 8.968 16.851 1.00 89.81 72 ILE A N 1
ATOM 581 C CA . ILE A 1 72 ? -11.996 8.378 17.293 1.00 89.81 72 ILE A CA 1
ATOM 582 C C . ILE A 1 72 ? -12.062 6.873 17.001 1.00 89.81 72 ILE A C 1
ATOM 584 O O . ILE A 1 72 ? -12.549 6.108 17.822 1.00 89.81 72 ILE A O 1
ATOM 588 N N . LEU A 1 73 ? -11.500 6.410 15.879 1.00 83.62 73 LEU A N 1
ATOM 589 C CA . LEU A 1 73 ? -11.488 4.985 15.548 1.00 83.62 73 LEU A CA 1
ATOM 590 C C . LEU A 1 73 ? -10.465 4.213 16.383 1.00 83.62 73 LEU A C 1
ATOM 592 O O . LEU A 1 73 ? -10.718 3.067 16.738 1.00 83.62 73 LEU A O 1
ATOM 596 N N . THR A 1 74 ? -9.329 4.833 16.712 1.00 84.88 74 THR A N 1
ATOM 597 C CA . THR A 1 74 ? -8.288 4.206 17.541 1.00 84.88 74 THR A CA 1
ATOM 598 C C . THR A 1 74 ? -8.655 4.191 19.028 1.00 84.88 74 THR A C 1
ATOM 600 O O . THR A 1 74 ? -8.149 3.352 19.765 1.00 84.88 74 THR A O 1
ATOM 603 N N . GLN A 1 75 ? -9.533 5.097 19.470 1.00 85.56 75 GLN A N 1
ATOM 604 C CA . GLN A 1 75 ? -10.023 5.187 20.849 1.00 85.56 75 GLN A CA 1
ATOM 605 C C . GLN A 1 75 ? -11.285 4.352 21.085 1.00 85.56 75 GLN A C 1
ATOM 607 O O . GLN A 1 75 ? -11.434 3.762 22.151 1.00 85.56 75 GLN A O 1
ATOM 612 N N . SER A 1 76 ? -12.204 4.306 20.115 1.00 85.00 76 SER A N 1
ATOM 613 C CA . SER A 1 76 ? -13.479 3.591 20.259 1.00 85.00 76 SER A CA 1
ATOM 614 C C . SER A 1 76 ? -13.396 2.103 19.922 1.00 85.00 76 SER A C 1
ATOM 616 O O . SER A 1 76 ? -14.292 1.354 20.304 1.00 85.00 76 SER A O 1
ATOM 618 N N . PHE A 1 77 ? -12.352 1.658 19.216 1.00 77.88 77 PHE A N 1
ATOM 619 C CA . PHE A 1 77 ? -12.228 0.274 18.763 1.00 77.88 77 PHE A CA 1
ATOM 620 C C . PHE A 1 77 ? -10.839 -0.295 19.042 1.00 77.88 77 PHE A C 1
ATOM 622 O O . PHE A 1 77 ? -9.823 0.383 18.901 1.00 77.88 77 PHE A O 1
ATOM 629 N N . GLN A 1 78 ? -10.792 -1.585 19.379 1.00 74.25 78 GLN A N 1
ATOM 630 C CA . GLN A 1 78 ? -9.536 -2.314 19.494 1.00 74.25 78 GLN A CA 1
ATOM 631 C C . GLN A 1 78 ? -8.992 -2.616 18.092 1.00 74.25 78 GLN A C 1
ATOM 633 O O . GLN A 1 78 ? -9.595 -3.361 17.317 1.00 74.25 78 GLN A O 1
ATOM 638 N N . ILE A 1 79 ? -7.852 -2.016 17.755 1.00 70.81 79 ILE A N 1
ATOM 639 C CA . ILE A 1 79 ? -7.196 -2.230 16.464 1.00 70.81 79 ILE A CA 1
ATOM 640 C C . ILE A 1 79 ? -6.342 -3.494 16.544 1.00 70.81 79 ILE A C 1
ATOM 642 O O . ILE A 1 79 ? -5.385 -3.560 17.312 1.00 70.81 79 ILE A O 1
ATOM 646 N N . TYR A 1 80 ? -6.668 -4.470 15.701 1.00 68.19 80 TYR A N 1
ATOM 647 C CA . TYR A 1 80 ? -5.848 -5.653 15.457 1.00 68.19 80 TYR A CA 1
ATOM 648 C C . TYR A 1 80 ? -5.026 -5.422 14.183 1.00 68.19 80 TYR A C 1
ATOM 650 O O . TYR A 1 80 ? -5.597 -5.136 13.122 1.00 68.19 80 TYR A O 1
ATOM 658 N N . ILE A 1 81 ? -3.699 -5.487 14.309 1.00 63.28 81 ILE A N 1
ATOM 659 C CA . ILE A 1 81 ? -2.733 -5.318 13.211 1.00 63.28 81 ILE A CA 1
ATOM 660 C C . ILE A 1 81 ? -2.191 -6.687 12.828 1.00 63.28 81 ILE A C 1
ATOM 662 O O . ILE A 1 81 ? -1.749 -7.405 13.750 1.00 63.28 81 ILE A O 1
#

Foldseek 3Di:
DKDWDFPADDDDDVVCPQQFDADPNGTGWIKIWDWDDDPPDTDGPDIDTDRDPPDQDSVSRVVVVVVPDDVCPVVVDDDDD